Protein AF-A0A510VPL6-F1 (afdb_monomer)

pLDDT: mean 73.66, std 13.63, range [43.5, 92.19]

Mean predicted aligned error: 11.98 Å

Radius of gyration: 18.66 Å; Cα contacts (8 Å, |Δi|>4): 209; chains: 1; bounding box: 41×31×54 Å

Secondary structure (DSSP, 8-state):
--HHHHHHHHHHTT-EEEEETTEEEEE-SS-SS--SEEEESSSSS-EEE---S--TTHHHHHHHHHHHHHS-HHHHSPPEEEEEEEEEEEETTEEEE-EE-TTS-EE-----TT-TTTHHHHEEEHHHHHSS-TTS-GGGEEE--

Structure (mmCIF, N/CA/C/O backbone):
data_AF-A0A510VP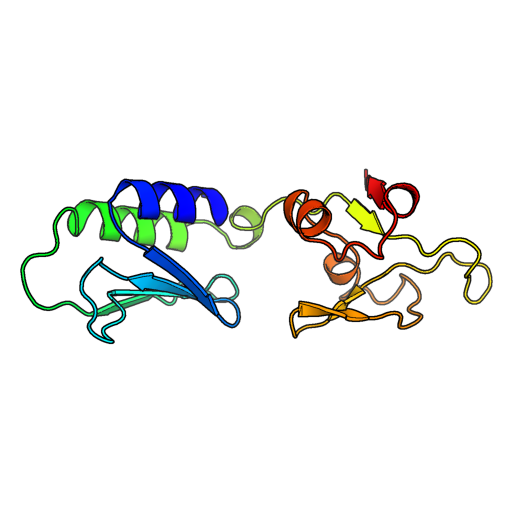L6-F1
#
_entry.id   AF-A0A510VPL6-F1
#
loop_
_atom_site.group_PDB
_atom_site.id
_atom_site.type_symbol
_atom_site.label_atom_id
_atom_site.label_alt_id
_atom_site.label_comp_id
_atom_site.label_asym_id
_atom_site.label_entity_id
_atom_site.label_seq_id
_atom_site.pdbx_PDB_ins_code
_atom_site.Cartn_x
_atom_site.Cartn_y
_atom_site.Cartn_z
_atom_site.occupancy
_atom_site.B_iso_or_equiv
_atom_site.auth_seq_id
_atom_site.auth_comp_id
_atom_site.auth_asym_id
_atom_site.auth_atom_id
_atom_site.pdbx_PDB_model_num
ATOM 1 N N . MET A 1 1 ? 5.007 9.195 8.889 1.00 88.06 1 MET A N 1
ATOM 2 C CA . MET A 1 1 ? 4.670 7.762 9.019 1.00 88.06 1 MET A CA 1
ATOM 3 C C . MET A 1 1 ? 4.464 7.123 7.655 1.00 88.06 1 MET A C 1
ATOM 5 O O . MET A 1 1 ? 3.727 7.664 6.837 1.00 88.06 1 MET A O 1
ATOM 9 N N . LYS A 1 2 ? 5.095 5.969 7.408 1.00 88.38 2 LYS A N 1
ATOM 10 C CA . LYS A 1 2 ? 4.882 5.202 6.166 1.00 88.38 2 LYS A CA 1
ATOM 11 C C . LYS A 1 2 ? 3.542 4.462 6.204 1.00 88.38 2 LYS A C 1
ATOM 13 O O . LYS A 1 2 ? 3.106 4.033 7.267 1.00 88.38 2 LYS A O 1
ATOM 18 N N . THR A 1 3 ? 2.924 4.236 5.046 1.00 84.56 3 THR A N 1
ATOM 19 C CA . THR A 1 3 ? 1.639 3.510 4.937 1.00 84.56 3 THR A CA 1
ATOM 20 C C . THR A 1 3 ? 1.681 2.133 5.609 1.00 84.56 3 THR A C 1
ATOM 22 O O . THR A 1 3 ? 0.781 1.776 6.361 1.00 84.56 3 THR A O 1
ATOM 25 N N . ARG A 1 4 ? 2.774 1.378 5.436 1.00 82.75 4 ARG A N 1
ATOM 26 C CA . ARG A 1 4 ? 2.936 0.069 6.093 1.00 82.75 4 ARG A CA 1
ATOM 27 C C . ARG A 1 4 ? 3.121 0.148 7.600 1.00 82.75 4 ARG A C 1
ATOM 29 O O . ARG A 1 4 ? 2.694 -0.749 8.321 1.00 82.75 4 ARG A O 1
ATOM 36 N N . GLU A 1 5 ? 3.779 1.202 8.069 1.00 88.00 5 GLU A N 1
ATOM 37 C CA . GLU A 1 5 ? 3.946 1.442 9.498 1.00 88.00 5 GLU A CA 1
ATOM 38 C C . GLU A 1 5 ? 2.580 1.688 10.149 1.00 88.00 5 GLU A C 1
ATOM 40 O O . GLU A 1 5 ? 2.282 1.087 11.182 1.00 88.00 5 GLU A O 1
ATOM 45 N N . LEU A 1 6 ? 1.720 2.478 9.491 1.00 89.19 6 LEU A N 1
ATOM 46 C CA . LEU A 1 6 ? 0.328 2.652 9.898 1.00 89.19 6 LEU A CA 1
ATOM 47 C C . LEU A 1 6 ? -0.400 1.301 9.951 1.00 89.19 6 LEU A C 1
ATOM 49 O O . LEU A 1 6 ? -0.955 0.955 10.988 1.00 89.19 6 LEU A O 1
ATOM 53 N N . GLU A 1 7 ? -0.372 0.512 8.872 1.00 87.19 7 GLU A N 1
ATOM 54 C CA . GLU A 1 7 ? -1.054 -0.790 8.817 1.00 87.19 7 GLU A CA 1
ATOM 55 C C . GLU A 1 7 ? -0.627 -1.740 9.943 1.00 87.19 7 GLU A C 1
ATOM 57 O O . GLU A 1 7 ? -1.466 -2.415 10.543 1.00 87.19 7 GLU A O 1
ATOM 62 N N . ALA A 1 8 ? 0.673 -1.796 10.242 1.00 88.56 8 ALA A N 1
ATOM 63 C CA . ALA A 1 8 ? 1.208 -2.621 11.318 1.00 88.56 8 ALA A CA 1
ATOM 64 C C . ALA A 1 8 ? 0.737 -2.131 12.696 1.00 88.56 8 ALA A C 1
ATOM 66 O O . ALA A 1 8 ? 0.295 -2.937 13.517 1.00 88.56 8 ALA A O 1
ATOM 67 N N . ARG A 1 9 ? 0.781 -0.814 12.943 1.00 92.19 9 ARG A N 1
ATOM 68 C CA . ARG A 1 9 ? 0.315 -0.214 14.203 1.00 92.19 9 ARG A CA 1
ATOM 69 C C . ARG A 1 9 ? -1.191 -0.417 14.397 1.00 92.19 9 ARG A C 1
ATOM 71 O O . ARG A 1 9 ? -1.595 -0.821 15.481 1.00 92.19 9 ARG A O 1
ATOM 78 N N . VAL A 1 10 ? -2.004 -0.253 13.351 1.00 89.06 10 VAL A N 1
ATOM 79 C CA . VAL A 1 10 ? -3.458 -0.504 13.388 1.00 89.06 10 VAL A CA 1
ATOM 80 C C . VAL A 1 10 ? -3.765 -1.973 13.712 1.00 89.06 10 VAL A C 1
ATOM 82 O O . VAL A 1 10 ? -4.606 -2.250 14.566 1.00 89.06 10 VAL A O 1
ATOM 85 N N . LYS A 1 11 ? -3.045 -2.925 13.102 1.00 87.31 11 LYS A N 1
ATOM 86 C CA . LYS A 1 11 ? -3.191 -4.362 13.406 1.00 87.31 11 LYS A CA 1
ATOM 87 C C . LYS A 1 11 ? -2.838 -4.696 14.854 1.00 87.31 11 LYS A C 1
ATOM 89 O O . LYS A 1 11 ? -3.557 -5.460 15.493 1.00 87.31 11 LYS A O 1
ATOM 94 N N . ASN A 1 12 ? -1.782 -4.088 15.393 1.00 89.94 12 ASN A N 1
ATOM 95 C CA . ASN A 1 12 ? -1.388 -4.272 16.794 1.00 89.94 12 ASN A CA 1
ATOM 96 C C . ASN A 1 12 ? -2.432 -3.738 17.786 1.00 89.94 12 ASN A C 1
ATOM 98 O O . ASN A 1 12 ? -2.525 -4.251 18.897 1.00 89.94 12 ASN A O 1
ATOM 102 N N . LEU A 1 13 ? -3.232 -2.746 17.385 1.00 88.06 13 LEU A N 1
ATOM 103 C CA . LEU A 1 13 ? -4.345 -2.227 18.182 1.00 88.06 13 LEU A CA 1
ATOM 104 C C . LEU A 1 13 ? -5.599 -3.126 18.138 1.00 88.06 13 LEU A C 1
ATOM 106 O O . LEU A 1 13 ? -6.568 -2.841 18.839 1.00 88.06 13 LEU A O 1
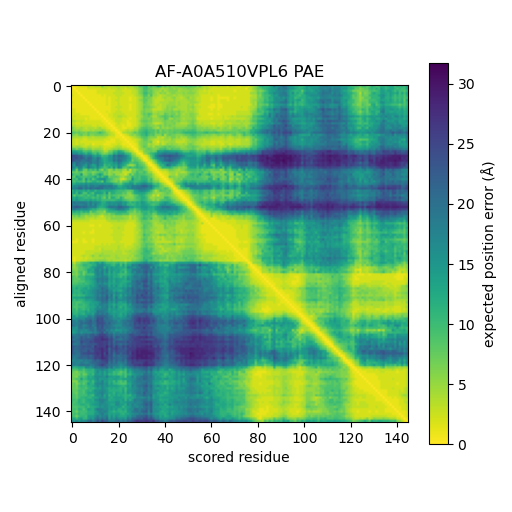ATOM 110 N N . GLY A 1 14 ? -5.576 -4.218 17.362 1.00 86.25 14 GLY A N 1
ATOM 111 C CA . GLY A 1 14 ? -6.679 -5.178 17.248 1.00 86.25 14 GLY A CA 1
ATOM 112 C C . GLY A 1 14 ? -7.661 -4.885 16.112 1.00 86.25 14 GLY A C 1
ATOM 113 O O . GLY A 1 14 ? -8.767 -5.421 16.121 1.00 86.25 14 GLY A O 1
ATOM 114 N N . PHE A 1 15 ? -7.271 -4.048 15.148 1.00 83.38 15 PHE A N 1
ATOM 115 C CA . PHE A 1 15 ? -8.089 -3.685 13.991 1.00 83.38 15 PHE A CA 1
ATOM 116 C C . PHE A 1 15 ? -7.580 -4.337 12.701 1.00 83.38 15 PHE A C 1
ATOM 118 O O . PHE A 1 15 ? -6.419 -4.728 12.573 1.00 83.38 15 PHE A O 1
ATOM 125 N N . TYR A 1 16 ? -8.438 -4.386 11.690 1.00 83.75 16 TYR A N 1
ATOM 126 C CA . TYR A 1 16 ? -8.086 -4.805 10.339 1.00 83.75 16 TYR A CA 1
ATOM 127 C C . TYR A 1 16 ? -7.96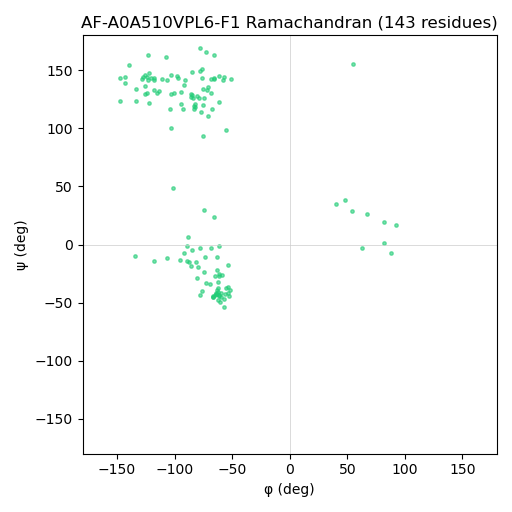0 -3.607 9.407 1.00 83.75 16 TYR A C 1
ATOM 129 O O . TYR A 1 16 ? -8.731 -2.654 9.499 1.00 83.75 16 TYR A O 1
ATOM 137 N N . VAL A 1 17 ? -7.033 -3.696 8.453 1.00 81.38 17 VAL A N 1
ATOM 138 C CA . VAL A 1 17 ? -6.892 -2.718 7.369 1.00 81.38 17 VAL A CA 1
ATOM 139 C C . VAL A 1 17 ? -7.187 -3.395 6.039 1.00 81.38 17 VAL A C 1
ATOM 141 O O . VAL A 1 17 ? -6.641 -4.461 5.750 1.00 81.38 17 VAL A O 1
ATOM 144 N N . LYS A 1 18 ? -8.045 -2.771 5.232 1.00 81.19 18 LYS A N 1
ATOM 145 C CA . LYS A 1 18 ? -8.250 -3.096 3.818 1.00 81.19 18 LYS A CA 1
ATOM 146 C C . LYS A 1 18 ? -7.869 -1.895 2.967 1.00 81.19 18 LYS A C 1
ATOM 148 O O . LYS A 1 18 ? -8.302 -0.787 3.253 1.00 81.19 18 LYS A O 1
ATOM 153 N N . ASN A 1 19 ? -7.092 -2.132 1.920 1.00 70.94 19 ASN A N 1
ATOM 154 C CA . ASN A 1 19 ? -6.771 -1.118 0.925 1.00 70.94 19 ASN A CA 1
ATOM 155 C C . ASN A 1 19 ? -7.758 -1.239 -0.244 1.00 70.94 19 ASN A C 1
ATOM 157 O O . ASN A 1 19 ? -8.005 -2.352 -0.717 1.00 70.94 19 ASN A O 1
ATOM 161 N N . HIS A 1 20 ? -8.350 -0.126 -0.669 1.00 65.19 20 HIS A N 1
ATOM 162 C CA . HIS A 1 20 ? -9.223 -0.074 -1.837 1.00 65.19 20 HIS A CA 1
ATOM 163 C C . HIS A 1 20 ? -9.088 1.293 -2.513 1.00 65.19 20 HIS A C 1
ATOM 165 O O . HIS A 1 20 ? -9.267 2.314 -1.858 1.00 65.19 20 HIS A O 1
ATOM 171 N N . ASP A 1 21 ? -8.729 1.297 -3.798 1.00 64.19 21 ASP A N 1
ATOM 172 C CA . ASP A 1 21 ? -8.633 2.478 -4.668 1.00 64.19 21 ASP A CA 1
ATOM 173 C C . ASP A 1 21 ? -7.874 3.686 -4.081 1.00 64.19 21 ASP A C 1
ATOM 175 O O . ASP A 1 21 ? -8.230 4.840 -4.303 1.00 64.19 21 ASP A O 1
ATOM 179 N N . GLY A 1 22 ? -6.781 3.434 -3.349 1.00 66.56 22 GLY A N 1
ATOM 180 C CA . GLY A 1 22 ? -5.981 4.508 -2.746 1.00 66.56 22 GLY A CA 1
ATOM 181 C C . GLY A 1 22 ? -6.544 5.042 -1.430 1.00 66.56 22 GLY A C 1
ATOM 182 O O . GLY A 1 22 ? -6.181 6.137 -0.999 1.00 66.56 22 GLY A O 1
ATOM 183 N N . ASP A 1 23 ? -7.411 4.270 -0.783 1.00 73.88 23 ASP A N 1
ATOM 184 C CA . ASP A 1 23 ? -7.904 4.524 0.560 1.00 73.88 23 ASP A CA 1
ATOM 185 C C . ASP A 1 23 ? -7.613 3.335 1.481 1.00 73.88 23 ASP A C 1
ATOM 187 O O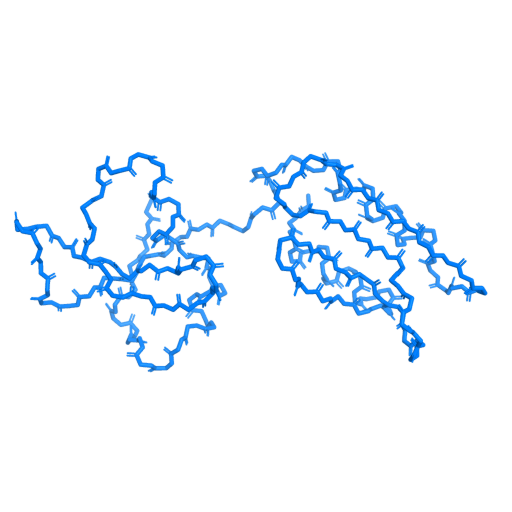 . ASP A 1 23 ? -7.745 2.161 1.114 1.00 73.88 23 ASP A O 1
ATOM 191 N N . LEU A 1 24 ? -7.252 3.650 2.724 1.00 77.88 24 LEU A N 1
ATOM 192 C CA . LEU A 1 24 ? -7.175 2.678 3.805 1.00 77.88 24 LEU A CA 1
ATOM 193 C C . LEU A 1 24 ? -8.488 2.682 4.567 1.00 77.88 24 LEU A C 1
ATOM 195 O O . LEU A 1 24 ? -8.890 3.691 5.148 1.00 77.88 24 LEU A O 1
ATOM 199 N N . PHE A 1 25 ? -9.115 1.518 4.601 1.00 79.94 25 PHE A N 1
ATOM 200 C CA . PHE A 1 25 ? -10.310 1.264 5.368 1.00 79.94 25 PHE A CA 1
ATOM 201 C C . PHE A 1 25 ? -9.978 0.452 6.613 1.00 79.94 25 PHE A C 1
ATOM 203 O O . PHE A 1 25 ? -9.554 -0.705 6.526 1.00 79.94 25 PHE A O 1
ATOM 210 N N . ILE A 1 26 ? -10.216 1.051 7.774 1.00 81.19 26 ILE A N 1
ATOM 211 C CA . ILE A 1 26 ? -9.937 0.453 9.075 1.00 81.19 26 ILE A CA 1
ATOM 212 C C . ILE A 1 26 ? -11.235 -0.104 9.663 1.00 81.19 26 ILE A C 1
ATOM 214 O O . ILE A 1 26 ? -12.272 0.568 9.673 1.00 81.19 26 ILE A O 1
ATOM 218 N N . ARG A 1 27 ? -11.183 -1.357 10.123 1.00 78.69 27 ARG A N 1
ATOM 219 C CA . ARG A 1 27 ? -12.327 -2.123 10.631 1.00 78.69 27 ARG A CA 1
ATOM 220 C C . ARG A 1 27 ? -12.033 -2.722 12.005 1.00 78.69 27 ARG A C 1
ATOM 222 O O . ARG A 1 27 ? -10.921 -3.192 12.227 1.00 78.69 27 ARG A O 1
ATOM 229 N N . SER A 1 28 ? -13.016 -2.752 12.901 1.00 73.44 28 SER A N 1
ATOM 230 C CA . SER A 1 28 ? -12.933 -3.570 14.117 1.00 73.44 28 SER A CA 1
ATOM 231 C C . SER A 1 28 ? -13.232 -5.042 13.796 1.00 73.44 28 SER A C 1
ATOM 233 O O . SER A 1 28 ? -13.682 -5.369 12.696 1.00 73.44 28 SER A O 1
ATOM 235 N N . ASN A 1 29 ? -12.985 -5.937 14.755 1.00 64.56 29 ASN A N 1
ATOM 236 C CA . ASN A 1 29 ? -13.272 -7.372 14.626 1.00 64.56 29 ASN A CA 1
ATOM 237 C C . ASN A 1 29 ? -14.774 -7.710 14.593 1.00 64.56 29 ASN A C 1
ATOM 239 O O . ASN A 1 29 ? -15.122 -8.882 14.460 1.00 64.56 29 ASN A O 1
ATOM 243 N N . PHE A 1 30 ? -15.665 -6.727 14.745 1.00 59.00 30 PHE A N 1
ATOM 244 C CA . PHE A 1 30 ? -17.099 -6.967 14.653 1.00 59.00 30 PHE A CA 1
ATOM 245 C C . PHE A 1 30 ? -17.535 -7.029 13.190 1.00 59.00 30 PHE A C 1
ATOM 247 O O . PHE A 1 30 ? -17.261 -6.137 12.393 1.00 59.00 30 PHE A O 1
ATOM 254 N N . ASP A 1 31 ? -18.240 -8.108 12.861 1.00 48.56 31 ASP A N 1
ATOM 255 C CA . ASP A 1 31 ? -18.647 -8.520 11.513 1.00 48.56 31 ASP A CA 1
ATOM 256 C C . ASP A 1 31 ? -19.797 -7.667 10.929 1.00 48.56 31 ASP A C 1
ATOM 258 O O . ASP A 1 31 ? -20.630 -8.138 10.155 1.00 48.56 31 ASP A O 1
ATOM 262 N N . CYS A 1 32 ? -19.890 -6.394 11.322 1.00 43.50 32 CYS A N 1
ATOM 263 C CA . CYS A 1 32 ? -20.856 -5.452 10.780 1.00 43.50 32 CYS A CA 1
ATOM 264 C C . CYS A 1 32 ? -20.160 -4.452 9.850 1.00 43.50 32 CYS A C 1
ATOM 266 O O . CYS A 1 32 ? -19.036 -4.012 10.069 1.00 43.50 32 CYS A O 1
ATOM 268 N N . PHE A 1 33 ? -20.848 -4.116 8.763 1.00 43.94 33 PHE A N 1
ATOM 269 C CA . PHE A 1 33 ? -20.395 -3.362 7.590 1.00 43.94 33 PHE A CA 1
ATOM 270 C C . PHE A 1 33 ? -20.024 -1.884 7.854 1.00 43.94 33 PHE A C 1
ATOM 272 O O . PHE A 1 33 ? -20.074 -1.059 6.943 1.00 43.94 33 PHE A O 1
ATOM 279 N N . VAL A 1 34 ? -19.668 -1.530 9.088 1.00 50.47 34 VAL A N 1
ATOM 280 C CA . VAL A 1 34 ? -19.372 -0.164 9.511 1.00 50.47 34 VAL A CA 1
ATOM 281 C C . VAL A 1 34 ? -17.874 0.083 9.370 1.00 50.47 34 VAL A C 1
ATOM 283 O O . VAL A 1 34 ? -17.039 -0.577 9.989 1.00 50.47 34 VAL A O 1
ATOM 286 N N . TRP A 1 35 ? -17.523 1.022 8.498 1.00 52.62 35 TRP A N 1
ATOM 287 C CA . TRP A 1 35 ? -16.154 1.494 8.361 1.00 52.62 35 TRP A CA 1
ATOM 288 C C . TRP A 1 35 ? -15.840 2.410 9.536 1.00 52.62 35 TRP A C 1
ATOM 290 O O . TRP A 1 35 ? -16.502 3.433 9.717 1.00 52.62 35 TRP A O 1
ATOM 300 N N . PHE A 1 36 ? -14.834 2.044 10.325 1.00 58.84 36 PHE A N 1
ATOM 301 C CA . PHE A 1 36 ? -14.473 2.846 11.486 1.00 58.84 36 PHE A CA 1
ATOM 302 C C . PHE A 1 36 ? -13.679 4.053 11.063 1.00 58.84 36 PHE A C 1
ATOM 304 O O . PHE A 1 36 ? -14.012 5.132 11.513 1.00 58.84 36 PHE A O 1
ATOM 311 N N . ALA A 1 37 ? -12.720 3.896 10.147 1.00 64.50 37 ALA A N 1
ATOM 312 C CA . ALA A 1 37 ? -12.047 5.027 9.535 1.00 64.50 37 ALA A CA 1
ATOM 313 C C . ALA A 1 37 ? -11.730 4.798 8.052 1.00 64.50 37 ALA A C 1
ATOM 315 O O . ALA A 1 37 ? -11.369 3.688 7.653 1.00 64.50 37 ALA A O 1
ATOM 316 N N . ARG A 1 38 ? -11.830 5.866 7.256 1.00 68.62 38 ARG A N 1
ATOM 317 C CA . ARG A 1 38 ? -11.283 5.972 5.895 1.00 68.62 38 ARG A CA 1
ATOM 318 C C . ARG A 1 38 ? -10.185 7.023 5.907 1.00 68.62 38 ARG A C 1
ATOM 320 O O . ARG A 1 38 ? -10.422 8.115 6.417 1.00 68.62 38 ARG A O 1
ATOM 327 N N . VAL A 1 39 ? -9.028 6.706 5.335 1.00 67.12 39 VAL A N 1
ATOM 328 C CA . VAL A 1 39 ? -7.934 7.666 5.148 1.00 67.12 39 VAL A CA 1
ATOM 329 C C . VAL A 1 39 ? -7.399 7.549 3.733 1.00 67.12 39 VAL A C 1
ATOM 331 O O . VAL A 1 39 ? -6.967 6.467 3.332 1.00 67.12 39 VAL A O 1
ATOM 334 N N . SER A 1 40 ? -7.395 8.658 2.996 1.00 65.94 40 SER A N 1
ATOM 335 C CA . SER A 1 40 ? -6.830 8.656 1.650 1.00 65.94 40 SER A CA 1
ATOM 336 C C . SER A 1 40 ? -5.305 8.566 1.677 1.00 65.94 40 SER A C 1
ATOM 338 O O . SER A 1 40 ? -4.623 9.295 2.408 1.00 65.94 40 SER A O 1
ATOM 340 N N . THR A 1 41 ? -4.753 7.671 0.860 1.00 63.19 41 THR A N 1
ATOM 341 C CA . THR A 1 41 ? -3.308 7.559 0.625 1.00 63.19 41 THR A CA 1
ATOM 342 C C . THR A 1 41 ? -2.832 8.501 -0.473 1.00 63.19 41 THR A C 1
ATOM 344 O O . THR A 1 41 ? -1.643 8.793 -0.521 1.00 63.19 41 THR A O 1
ATOM 347 N N . ASN A 1 42 ? -3.749 8.996 -1.311 1.00 60.59 42 ASN A N 1
ATOM 348 C CA . ASN A 1 42 ? -3.423 9.702 -2.554 1.00 60.59 42 ASN A CA 1
ATOM 349 C C . ASN A 1 42 ? -3.903 11.162 -2.573 1.00 60.59 42 ASN A C 1
ATOM 351 O O . ASN A 1 42 ? -3.480 11.934 -3.432 1.00 60.59 42 ASN A O 1
ATOM 355 N N . LEU A 1 43 ? -4.784 11.553 -1.647 1.00 55.22 43 LEU A N 1
ATOM 356 C CA . LEU A 1 43 ? -5.352 12.899 -1.564 1.00 55.22 43 LEU A CA 1
ATOM 357 C C . LEU A 1 43 ? -5.098 13.553 -0.201 1.00 55.22 43 LEU A C 1
ATOM 359 O O . LEU A 1 43 ? -4.731 12.915 0.790 1.00 55.22 43 LEU A O 1
ATOM 363 N N . LEU A 1 44 ? -5.272 14.875 -0.174 1.00 52.84 44 LEU A N 1
ATOM 364 C CA . LEU A 1 44 ? -5.026 15.718 0.990 1.00 52.84 44 LEU A CA 1
ATOM 365 C C . LEU A 1 44 ? -6.046 15.418 2.103 1.00 52.84 44 LEU A C 1
ATOM 367 O O . LEU A 1 44 ? -7.232 15.664 1.932 1.00 52.84 44 LEU A O 1
ATOM 371 N N . ASN A 1 45 ? -5.550 14.921 3.239 1.00 56.66 45 ASN A N 1
ATOM 372 C CA . ASN A 1 45 ? -6.143 14.926 4.588 1.00 56.66 45 ASN A CA 1
ATOM 373 C C . ASN A 1 45 ? -7.656 14.653 4.715 1.00 56.66 45 ASN A C 1
ATOM 375 O O . ASN A 1 45 ? -8.302 15.210 5.602 1.00 56.66 45 ASN A O 1
ATOM 379 N N . GLU A 1 46 ? -8.228 13.790 3.875 1.00 58.56 46 GLU A N 1
ATOM 380 C CA . GLU A 1 46 ? -9.602 13.326 4.058 1.00 58.56 46 GLU A CA 1
ATOM 381 C C . GLU A 1 46 ? -9.611 12.165 5.057 1.00 58.56 46 GLU A C 1
ATOM 383 O O . GLU A 1 46 ? -9.027 11.106 4.801 1.00 58.56 46 GLU A O 1
ATOM 388 N N . MET A 1 47 ? -10.269 12.380 6.201 1.00 67.38 47 MET A N 1
ATOM 389 C CA . MET A 1 47 ? -10.596 11.321 7.149 1.00 67.38 47 MET A CA 1
ATOM 390 C C . MET A 1 47 ? -12.093 11.314 7.440 1.00 67.38 47 MET A C 1
ATOM 392 O O . MET A 1 47 ? -12.701 12.359 7.668 1.00 67.38 47 MET A O 1
ATOM 396 N N . SER A 1 48 ? -12.684 10.126 7.466 1.00 66.00 48 SER A N 1
ATOM 397 C CA . SER A 1 48 ? -14.049 9.917 7.949 1.00 66.00 48 SER A CA 1
ATOM 398 C C . SER A 1 48 ? -14.005 8.851 9.023 1.00 66.00 48 SER A C 1
ATOM 400 O O . SER A 1 48 ? -13.396 7.812 8.782 1.00 66.00 48 SER A O 1
ATOM 402 N N . MET A 1 49 ? -14.611 9.117 10.183 1.00 67.62 49 MET A N 1
ATOM 403 C CA . MET A 1 49 ? -14.711 8.159 11.280 1.00 67.62 49 MET A CA 1
ATOM 404 C C . MET A 1 49 ? -16.179 7.963 11.662 1.00 67.62 49 MET A C 1
ATOM 406 O O . MET A 1 49 ? -16.901 8.943 11.844 1.00 67.62 49 MET A O 1
ATOM 410 N N . SER A 1 50 ? -16.632 6.714 11.763 1.00 63.12 50 SER A N 1
ATOM 411 C CA . SER A 1 50 ? -17.986 6.386 12.225 1.00 63.12 50 SER A CA 1
ATOM 412 C C . SER A 1 50 ? -17.924 5.265 13.258 1.00 63.12 50 SER A C 1
ATOM 414 O O . SER A 1 50 ? -17.196 4.294 13.067 1.00 63.12 50 SER A O 1
ATOM 416 N N . GLY A 1 51 ? -18.642 5.410 14.374 1.00 59.19 51 GLY A N 1
ATOM 417 C CA . GLY A 1 51 ? -18.558 4.473 15.494 1.00 59.19 51 GLY A CA 1
ATOM 418 C C . GLY A 1 51 ? -19.880 4.313 16.239 1.00 59.19 51 GLY A C 1
ATOM 419 O O . GLY A 1 51 ? -20.634 5.272 16.406 1.00 59.19 51 GLY A O 1
ATOM 420 N N . GLY A 1 52 ? -20.145 3.082 16.678 1.00 59.03 52 GLY A N 1
ATOM 421 C CA . GLY A 1 52 ? -21.202 2.698 17.610 1.00 59.03 52 GLY A CA 1
ATOM 422 C C . GLY A 1 52 ? -20.697 1.572 18.523 1.00 59.03 52 GLY A C 1
ATOM 423 O O . GLY A 1 52 ? -20.008 0.677 18.041 1.00 59.03 52 GLY A O 1
ATOM 424 N N . GLU A 1 53 ? -21.049 1.665 19.814 1.00 55.16 53 GLU A N 1
ATOM 425 C CA . GLU A 1 53 ? -20.558 0.891 20.979 1.00 55.16 53 GLU A CA 1
ATOM 426 C C . GLU A 1 53 ? -19.034 0.869 21.221 1.00 55.16 53 GLU A C 1
ATOM 428 O O . GLU A 1 53 ? -18.232 1.123 20.334 1.00 55.16 53 GLU A O 1
ATOM 433 N N . GLN A 1 54 ? -18.651 0.640 22.487 1.00 58.03 54 GLN A N 1
ATOM 434 C CA . GLN A 1 54 ? -17.302 0.814 23.049 1.00 58.03 54 GLN A CA 1
ATOM 435 C C . GLN A 1 54 ? -16.223 0.029 22.287 1.00 58.03 54 GLN A C 1
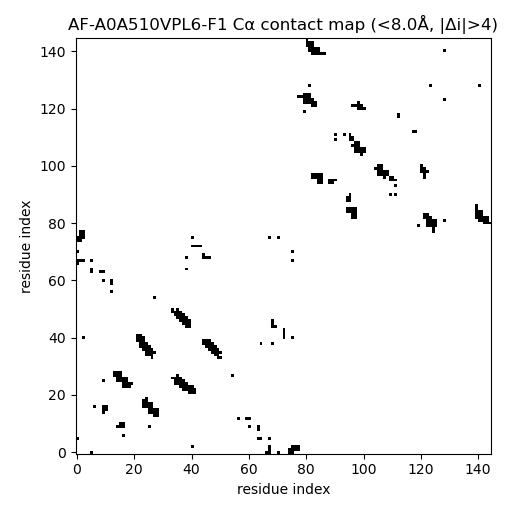ATOM 437 O O . GLN A 1 54 ? -15.994 -1.158 22.531 1.00 58.03 54 GLN A O 1
ATOM 442 N N . ILE A 1 55 ? -15.509 0.718 21.403 1.00 65.69 55 ILE A N 1
ATOM 443 C CA . ILE A 1 55 ? -14.330 0.186 20.728 1.00 65.69 55 ILE A CA 1
ATOM 444 C C . ILE A 1 55 ? -13.152 0.272 21.702 1.00 65.69 55 ILE A C 1
ATOM 446 O O . ILE A 1 55 ? -12.830 1.332 22.235 1.00 65.69 55 ILE A O 1
ATOM 450 N N . THR A 1 56 ? -12.478 -0.849 21.937 1.00 71.62 56 THR A N 1
ATOM 451 C CA . THR A 1 56 ? -11.227 -0.844 22.708 1.00 71.62 56 THR A CA 1
ATOM 452 C C . THR A 1 56 ? -10.117 -0.198 21.870 1.00 71.62 56 THR A C 1
ATOM 454 O O . THR A 1 56 ? -9.990 -0.515 20.690 1.00 71.62 56 THR A O 1
ATOM 457 N N . ASN A 1 57 ? -9.307 0.679 22.473 1.00 77.81 57 ASN A N 1
ATOM 458 C CA . ASN A 1 57 ? -8.218 1.433 21.825 1.00 77.81 57 ASN A CA 1
ATOM 459 C C . ASN A 1 57 ? -8.661 2.490 20.785 1.00 77.81 57 ASN A C 1
ATOM 461 O O . ASN A 1 57 ? -7.913 2.795 19.854 1.00 77.81 57 ASN A O 1
ATOM 465 N N . GLU A 1 58 ? -9.879 3.036 20.902 1.00 76.69 58 GLU A N 1
ATOM 466 C CA . GLU A 1 58 ? -10.399 4.059 19.976 1.00 76.69 58 GLU A CA 1
ATOM 467 C C . GLU A 1 58 ? -9.538 5.331 19.951 1.00 76.69 58 GLU A C 1
ATOM 469 O O . GLU A 1 58 ? -9.211 5.830 18.875 1.00 76.69 58 GLU A O 1
ATOM 474 N N . THR A 1 59 ? -9.129 5.830 21.121 1.00 82.88 59 THR A N 1
ATOM 475 C CA . THR A 1 59 ? -8.298 7.037 2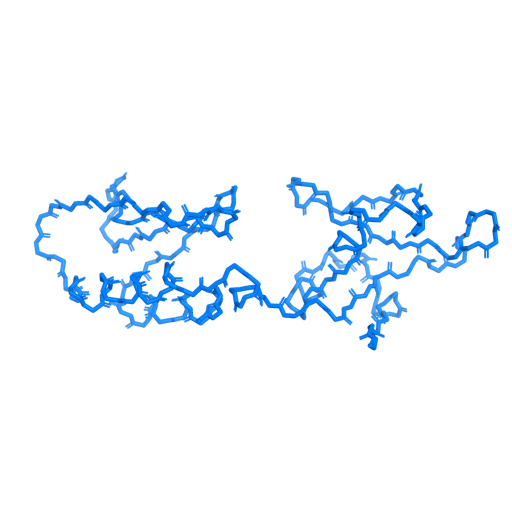1.239 1.00 82.88 59 THR A CA 1
ATOM 476 C C . THR A 1 59 ? -6.940 6.837 20.573 1.00 82.88 59 THR A C 1
ATOM 478 O O . THR A 1 59 ? -6.521 7.658 19.760 1.00 82.88 59 THR A O 1
ATOM 481 N N . GLU A 1 60 ? -6.272 5.716 20.851 1.00 88.12 60 GLU A N 1
ATOM 482 C CA . GLU A 1 60 ? -4.981 5.378 20.252 1.00 88.12 60 GLU A CA 1
ATOM 483 C C . GLU A 1 60 ? -5.084 5.214 18.734 1.00 88.12 60 GLU A C 1
ATOM 485 O O . GLU A 1 60 ? -4.174 5.617 18.006 1.00 88.12 60 GLU A O 1
ATOM 490 N N . LEU A 1 61 ? -6.188 4.644 18.241 1.00 84.94 61 LEU A N 1
ATOM 491 C CA . LEU A 1 61 ? -6.443 4.539 16.809 1.00 84.94 61 LEU A CA 1
ATOM 492 C C . LEU A 1 61 ? -6.659 5.920 16.177 1.00 84.94 61 LEU A C 1
ATOM 494 O O . LEU A 1 61 ? -6.109 6.193 15.108 1.00 84.94 61 LEU A O 1
ATOM 498 N N . PHE A 1 62 ? -7.439 6.787 16.820 1.00 82.94 62 PHE A N 1
ATOM 499 C CA . PHE A 1 62 ? -7.688 8.141 16.337 1.00 82.94 62 PHE A CA 1
ATOM 500 C C . PHE A 1 62 ? -6.389 8.948 16.246 1.00 82.94 62 PHE A C 1
ATOM 502 O O . PHE A 1 62 ? -6.086 9.502 15.186 1.00 82.94 62 PHE A O 1
ATOM 509 N N . ASP A 1 63 ? -5.581 8.947 17.307 1.00 88.75 63 ASP A N 1
ATOM 510 C CA . ASP A 1 63 ? -4.289 9.638 17.336 1.00 88.75 63 ASP A CA 1
ATOM 511 C C . ASP A 1 63 ? -3.348 9.114 16.245 1.00 88.75 63 ASP A C 1
ATOM 513 O O . ASP A 1 63 ? -2.704 9.896 15.541 1.00 88.75 63 ASP A O 1
ATOM 517 N N . LEU A 1 64 ? -3.322 7.793 16.046 1.00 89.19 64 LEU A N 1
ATOM 518 C CA . LEU A 1 64 ? -2.538 7.139 15.003 1.00 89.19 64 LEU A CA 1
ATOM 519 C C . LEU A 1 64 ? -2.957 7.585 13.592 1.00 89.19 64 LEU A C 1
ATOM 521 O O . LEU A 1 64 ? -2.107 7.871 12.742 1.00 89.19 64 LEU A O 1
ATOM 525 N N . ILE A 1 65 ? -4.263 7.664 13.337 1.00 85.81 65 ILE A N 1
ATOM 526 C CA . ILE A 1 65 ? -4.805 8.134 12.059 1.00 85.81 65 ILE A CA 1
ATOM 527 C C . ILE A 1 65 ? -4.456 9.607 11.835 1.00 85.81 65 ILE A C 1
ATOM 529 O O . ILE A 1 65 ? -4.036 9.967 10.735 1.00 85.81 65 ILE A O 1
ATOM 533 N N . VAL A 1 66 ? -4.587 10.455 12.858 1.00 85.62 66 VAL A N 1
ATOM 534 C CA . VAL A 1 66 ? -4.228 11.878 12.776 1.00 85.62 66 VAL A CA 1
ATOM 535 C C . VAL A 1 66 ? -2.731 12.050 12.508 1.00 85.62 66 VAL A C 1
ATOM 537 O O . VAL A 1 66 ? -2.350 12.865 11.668 1.00 85.62 66 VAL A O 1
ATOM 540 N N . GLU A 1 67 ? -1.870 11.272 13.166 1.00 89.31 67 GLU A N 1
ATOM 541 C CA . GLU A 1 67 ? -0.421 11.268 12.930 1.00 89.31 67 GLU A CA 1
ATOM 542 C C . GLU A 1 67 ? -0.095 10.948 11.459 1.00 89.31 67 GLU A C 1
ATOM 544 O O . GLU A 1 67 ? 0.674 11.660 10.800 1.00 89.31 67 GLU A O 1
ATOM 549 N N . TYR A 1 68 ? -0.732 9.915 10.903 1.00 87.12 68 TYR A N 1
ATOM 550 C CA . TYR A 1 68 ? -0.570 9.551 9.498 1.00 87.12 68 TYR A CA 1
ATOM 551 C C . TYR A 1 68 ? -1.138 10.612 8.545 1.00 87.12 68 TYR A C 1
ATOM 553 O O . TYR A 1 68 ? -0.456 11.019 7.602 1.00 87.12 68 TYR A O 1
ATOM 561 N N . ALA A 1 69 ? -2.335 11.135 8.817 1.00 81.94 69 ALA A N 1
ATOM 562 C CA . ALA A 1 69 ? -2.949 12.200 8.028 1.00 81.94 69 ALA A CA 1
ATOM 563 C C . ALA A 1 69 ? -2.114 13.492 8.044 1.00 81.94 69 ALA A C 1
ATOM 565 O O . ALA A 1 69 ? -2.124 14.247 7.081 1.00 81.94 69 ALA A O 1
ATOM 566 N N . ARG A 1 70 ? -1.328 13.749 9.093 1.00 84.44 70 ARG A N 1
ATOM 567 C CA . ARG A 1 70 ? -0.392 14.884 9.135 1.00 84.44 70 ARG A CA 1
ATOM 568 C C . ARG A 1 70 ? 0.928 14.625 8.413 1.00 84.44 70 ARG A C 1
ATOM 570 O O . ARG A 1 70 ? 1.651 15.579 8.137 1.00 84.44 70 ARG A O 1
ATOM 577 N N . THR A 1 71 ? 1.252 13.372 8.101 1.00 84.75 71 THR A N 1
ATOM 578 C CA . THR A 1 71 ? 2.465 13.029 7.347 1.00 84.75 71 THR A CA 1
ATOM 579 C C . THR A 1 71 ? 2.328 13.540 5.903 1.00 84.75 71 THR A C 1
ATOM 581 O O . THR A 1 71 ? 1.308 13.249 5.281 1.00 84.75 71 THR A O 1
ATOM 584 N N . PRO A 1 72 ? 3.304 14.263 5.326 1.00 83.88 72 PRO A N 1
ATOM 585 C CA . PRO A 1 72 ? 3.283 14.647 3.911 1.00 83.88 72 PRO A CA 1
ATOM 586 C C . PRO A 1 72 ? 3.173 13.436 2.973 1.00 83.88 72 PRO A C 1
ATOM 588 O O . PRO A 1 72 ? 3.782 12.406 3.239 1.00 83.88 72 PRO A O 1
ATOM 591 N N . LEU A 1 73 ? 2.448 13.549 1.851 1.00 73.50 73 LEU A N 1
ATOM 592 C CA . LEU A 1 73 ? 2.234 12.428 0.912 1.00 73.50 73 LEU A CA 1
ATOM 593 C C . LEU A 1 73 ? 3.550 11.765 0.463 1.00 73.50 73 LEU A C 1
ATOM 595 O O . LEU A 1 73 ? 3.680 10.547 0.542 1.00 73.50 73 LEU A O 1
ATOM 599 N N . ALA A 1 74 ? 4.564 12.566 0.119 1.00 73.06 74 ALA A N 1
ATOM 600 C CA . ALA A 1 74 ? 5.895 12.076 -0.260 1.00 73.06 74 ALA A CA 1
ATOM 601 C C . ALA A 1 74 ? 6.582 11.243 0.843 1.00 73.06 74 ALA A C 1
ATOM 603 O O . ALA A 1 74 ? 7.413 10.378 0.574 1.00 73.06 74 ALA A O 1
ATOM 604 N N . GLU A 1 75 ? 6.226 11.474 2.107 1.00 79.62 75 GLU A N 1
ATOM 605 C CA . GLU A 1 75 ? 6.741 10.719 3.243 1.00 79.62 75 GLU A CA 1
ATOM 606 C C . GLU A 1 75 ? 5.903 9.471 3.562 1.00 79.62 75 GLU A C 1
ATOM 608 O O . GLU A 1 75 ? 6.407 8.602 4.275 1.00 79.62 75 GLU A O 1
ATOM 613 N N . ARG A 1 76 ? 4.679 9.333 3.028 1.00 78.00 76 ARG A N 1
ATOM 614 C CA . ARG A 1 76 ? 3.790 8.170 3.248 1.00 78.00 76 ARG A CA 1
ATOM 615 C C . ARG A 1 76 ? 4.135 6.973 2.365 1.00 78.00 76 ARG A C 1
ATOM 617 O O . ARG A 1 76 ? 3.895 5.831 2.775 1.00 78.00 76 ARG A O 1
ATOM 624 N N . GLU A 1 77 ? 4.699 7.221 1.184 1.00 73.19 77 GLU A N 1
ATOM 625 C CA . GLU A 1 77 ? 5.054 6.177 0.221 1.00 73.19 77 GLU A CA 1
ATOM 626 C C . GLU A 1 77 ? 6.327 5.426 0.615 1.00 73.19 77 GLU A C 1
ATOM 628 O O . GLU A 1 77 ? 7.290 5.985 1.149 1.00 73.19 77 GLU A O 1
ATOM 633 N N . GLU A 1 78 ? 6.341 4.125 0.344 1.00 68.69 78 GLU A N 1
ATOM 634 C CA . GLU A 1 78 ? 7.567 3.336 0.387 1.00 68.69 78 GLU A CA 1
ATOM 635 C C . GLU A 1 78 ? 8.492 3.779 -0.756 1.00 68.69 78 GLU A C 1
ATOM 637 O O . GLU A 1 78 ? 8.010 4.050 -1.855 1.00 68.69 78 GLU A O 1
ATOM 642 N N . PRO A 1 79 ? 9.815 3.833 -0.537 1.00 68.50 79 PRO A N 1
ATOM 643 C CA . PRO A 1 79 ? 10.739 4.174 -1.607 1.00 68.50 79 PRO A CA 1
ATOM 644 C C . PRO A 1 79 ? 10.628 3.135 -2.728 1.00 68.50 79 PRO A C 1
ATOM 646 O O . PRO A 1 79 ? 10.818 1.932 -2.502 1.00 68.50 79 PRO A O 1
ATOM 649 N N . LYS A 1 80 ? 10.324 3.607 -3.936 1.00 75.50 80 LYS A N 1
ATOM 650 C CA . LYS A 1 80 ? 10.416 2.810 -5.155 1.00 75.50 80 LYS A CA 1
ATOM 651 C C . LYS A 1 80 ? 11.892 2.682 -5.503 1.00 75.50 80 LYS A C 1
ATOM 653 O O . LYS A 1 80 ? 12.630 3.659 -5.474 1.00 75.50 80 LYS A O 1
ATOM 658 N N . LYS A 1 81 ? 12.346 1.444 -5.664 1.00 82.12 81 LYS A N 1
ATOM 659 C CA . LYS A 1 81 ? 13.774 1.119 -5.798 1.00 82.12 81 LYS A CA 1
ATOM 660 C C . LYS A 1 81 ? 14.054 0.153 -6.926 1.00 82.12 81 LYS A C 1
ATOM 662 O O . LYS A 1 81 ? 15.213 -0.114 -7.204 1.00 82.12 81 LYS A O 1
ATOM 667 N N . TYR A 1 82 ? 13.024 -0.430 -7.522 1.00 86.81 82 TYR A N 1
ATOM 668 C CA . TYR A 1 82 ? 13.192 -1.507 -8.479 1.00 86.81 82 TYR A CA 1
ATOM 669 C C . TYR A 1 82 ? 12.462 -1.188 -9.765 1.00 86.81 82 TYR A C 1
ATOM 671 O O . TYR A 1 82 ? 11.362 -0.667 -9.711 1.00 86.81 82 TYR A O 1
ATOM 679 N N . ARG A 1 83 ? 13.018 -1.571 -10.904 1.00 89.31 83 ARG A N 1
ATOM 680 C CA . ARG A 1 83 ? 12.315 -1.606 -12.193 1.00 89.31 83 ARG A CA 1
ATOM 681 C C . ARG A 1 83 ? 12.457 -3.000 -12.786 1.00 89.31 83 ARG A C 1
ATOM 683 O O . ARG A 1 83 ? 13.481 -3.644 -12.568 1.00 89.31 83 ARG A O 1
ATOM 690 N N . ALA A 1 84 ? 11.441 -3.486 -13.489 1.00 88.94 84 ALA A N 1
ATOM 691 C CA . ALA A 1 84 ? 11.484 -4.804 -14.120 1.00 88.94 84 ALA A CA 1
ATOM 692 C C . ALA A 1 84 ? 11.717 -4.658 -15.625 1.00 88.94 84 ALA A C 1
ATOM 694 O O . ALA A 1 84 ? 10.792 -4.346 -16.366 1.00 88.94 84 ALA A O 1
ATOM 695 N N . ARG A 1 85 ? 12.953 -4.859 -16.078 1.00 88.56 85 ARG A N 1
ATOM 696 C CA . ARG A 1 85 ? 13.340 -4.845 -17.488 1.00 88.56 85 ARG A CA 1
ATOM 697 C C . ARG A 1 85 ? 12.894 -6.128 -18.176 1.00 88.56 85 ARG A C 1
ATOM 699 O O . ARG A 1 85 ? 13.158 -7.218 -17.680 1.00 88.56 85 ARG A O 1
ATOM 706 N N . ILE A 1 86 ? 12.294 -5.999 -19.352 1.00 85.50 86 ILE A N 1
ATOM 707 C CA . ILE A 1 86 ? 11.951 -7.147 -20.191 1.00 85.50 86 ILE A CA 1
ATOM 708 C C . ILE A 1 86 ? 13.207 -7.549 -20.987 1.00 85.50 86 ILE A C 1
ATOM 710 O O . ILE A 1 86 ? 13.720 -6.727 -21.754 1.00 85.50 86 ILE A O 1
ATOM 714 N N . PRO A 1 87 ? 13.750 -8.770 -20.815 1.00 84.38 87 PRO A N 1
ATOM 715 C CA . PRO A 1 87 ? 14.939 -9.201 -21.539 1.00 84.38 87 PRO A CA 1
ATOM 716 C C . PRO A 1 87 ? 14.704 -9.221 -23.044 1.00 84.38 87 PRO A C 1
ATOM 718 O O . PRO A 1 87 ? 13.619 -9.567 -23.498 1.00 84.38 87 PRO A O 1
ATOM 721 N N . GLU A 1 88 ? 15.744 -8.885 -23.807 1.00 84.12 88 GLU A N 1
ATOM 722 C CA . GLU A 1 88 ? 15.799 -9.033 -25.273 1.00 84.12 88 GLU A CA 1
ATOM 723 C C . GLU A 1 88 ? 14.779 -8.204 -26.076 1.00 84.12 88 GLU A C 1
ATOM 725 O O . GLU A 1 88 ? 14.853 -8.172 -27.304 1.00 84.12 88 GLU A O 1
ATOM 730 N N . ILE A 1 89 ? 13.887 -7.463 -25.414 1.00 82.38 89 ILE A N 1
ATOM 731 C CA . ILE A 1 89 ? 12.945 -6.551 -26.060 1.00 82.38 89 ILE A CA 1
ATOM 732 C C . ILE A 1 89 ? 13.428 -5.109 -25.883 1.00 82.38 89 ILE A C 1
ATOM 734 O O . ILE A 1 89 ? 13.743 -4.655 -24.783 1.00 82.38 89 ILE A O 1
ATOM 738 N N . SER A 1 90 ? 13.479 -4.383 -26.997 1.00 80.38 90 SER A N 1
ATOM 739 C CA . SER A 1 90 ? 13.793 -2.956 -27.040 1.00 80.38 90 SER A CA 1
ATOM 740 C C . SER A 1 90 ? 12.894 -2.246 -28.047 1.00 80.38 90 SER A C 1
ATOM 742 O O . SER A 1 90 ? 12.414 -2.859 -29.004 1.00 80.38 90 SER A O 1
ATOM 744 N N . TYR A 1 91 ? 12.673 -0.951 -27.841 1.00 72.69 91 TYR A N 1
ATOM 745 C CA . TYR A 1 91 ? 11.975 -0.086 -28.786 1.00 72.69 91 TYR A CA 1
ATOM 746 C C . TYR A 1 91 ? 12.897 1.070 -29.161 1.00 72.69 91 TYR A C 1
ATOM 748 O O . TYR A 1 91 ? 13.382 1.784 -28.292 1.00 72.69 91 TYR A O 1
ATOM 756 N N . LEU A 1 92 ? 13.188 1.222 -30.457 1.00 79.94 92 LEU A N 1
ATOM 757 C CA . LEU A 1 92 ? 14.148 2.213 -30.971 1.00 79.94 92 LEU A CA 1
ATOM 758 C C . LEU A 1 92 ? 15.550 2.134 -30.326 1.00 79.94 92 LEU A C 1
ATOM 760 O O . LEU A 1 92 ? 16.265 3.127 -30.271 1.00 79.94 92 LEU A O 1
ATOM 764 N N . GLY A 1 93 ? 15.959 0.941 -29.881 1.00 79.69 93 GLY A N 1
ATOM 765 C CA . GLY A 1 93 ? 17.245 0.714 -29.213 1.00 79.69 93 GLY A CA 1
ATOM 766 C C . GLY A 1 93 ? 17.216 0.910 -27.695 1.00 79.69 93 GLY A C 1
ATOM 767 O O . GLY A 1 93 ? 18.179 0.531 -27.032 1.00 79.69 93 GLY A O 1
ATOM 768 N N . GLU A 1 94 ? 16.109 1.405 -27.140 1.00 78.94 94 GLU A N 1
ATOM 769 C CA . GLU A 1 94 ? 15.942 1.611 -25.701 1.00 78.94 94 GLU A CA 1
ATOM 770 C C . GLU A 1 94 ? 15.331 0.377 -25.016 1.00 78.94 94 GLU A C 1
ATOM 772 O O . GLU A 1 94 ? 14.453 -0.283 -25.590 1.00 78.94 94 GLU A O 1
ATOM 777 N N . PRO A 1 95 ? 15.779 0.027 -23.795 1.00 80.50 95 PRO A N 1
ATOM 778 C CA . PRO A 1 95 ? 15.223 -1.089 -23.039 1.00 80.50 95 PRO A CA 1
ATOM 779 C C . PRO A 1 95 ? 13.769 -0.819 -22.634 1.00 80.50 95 PRO A C 1
ATOM 781 O O . PRO A 1 95 ? 13.415 0.294 -22.257 1.00 80.50 95 PRO A O 1
ATOM 784 N N . LEU A 1 96 ? 12.935 -1.862 -22.659 1.00 79.81 96 LEU A N 1
ATOM 785 C CA . LEU A 1 96 ? 11.556 -1.787 -22.175 1.00 79.81 96 LEU A CA 1
ATOM 786 C C . LEU A 1 96 ? 11.425 -2.318 -20.746 1.00 79.81 96 LEU A C 1
ATOM 788 O O . LEU A 1 96 ? 12.074 -3.297 -20.365 1.00 79.81 96 LEU A O 1
ATOM 792 N N . PHE A 1 97 ? 10.532 -1.697 -19.977 1.00 83.50 97 PHE A N 1
ATOM 793 C CA . PHE A 1 97 ? 10.242 -2.052 -18.590 1.00 83.50 97 PHE A CA 1
ATOM 794 C C . PHE A 1 97 ? 8.763 -2.396 -18.407 1.00 83.50 97 PHE A C 1
ATOM 796 O O . PHE A 1 97 ? 7.893 -1.822 -19.060 1.00 83.50 97 PHE A O 1
ATOM 803 N N . LEU A 1 98 ? 8.477 -3.323 -17.493 1.00 81.88 98 LEU A N 1
ATOM 804 C CA . LEU A 1 98 ? 7.120 -3.611 -17.050 1.00 81.88 98 LEU A CA 1
ATOM 805 C C . LEU A 1 98 ? 6.543 -2.415 -16.303 1.00 81.88 98 LEU A C 1
ATOM 807 O O . LEU A 1 98 ? 7.218 -1.764 -15.503 1.00 81.88 98 LEU A O 1
ATOM 811 N N . ARG A 1 99 ? 5.247 -2.207 -16.509 1.00 75.19 99 ARG A N 1
ATOM 812 C CA . ARG A 1 99 ? 4.457 -1.197 -15.816 1.00 75.19 99 ARG A CA 1
ATOM 813 C C . ARG A 1 99 ? 3.361 -1.871 -15.007 1.00 75.19 99 ARG A C 1
ATOM 815 O O . ARG A 1 99 ? 2.709 -2.805 -15.475 1.00 75.19 99 ARG A O 1
ATOM 822 N N . LYS A 1 100 ? 3.098 -1.339 -13.814 1.00 66.88 100 LYS A N 1
ATOM 823 C CA . LYS A 1 100 ? 1.856 -1.633 -13.094 1.00 66.88 100 LYS A CA 1
ATOM 824 C C . LYS A 1 100 ? 0.756 -0.713 -13.619 1.00 66.88 100 LYS A C 1
ATOM 826 O O . LYS A 1 100 ? 0.879 0.514 -13.584 1.00 66.88 100 LYS A O 1
ATOM 831 N N . SER A 1 101 ? -0.300 -1.298 -14.165 1.00 60.69 101 SER A N 1
ATOM 832 C CA . SER A 1 101 ? -1.496 -0.562 -14.566 1.00 60.69 101 SER A CA 1
ATOM 833 C C . SER A 1 101 ? -2.204 0.034 -13.340 1.00 60.69 101 SER A C 1
ATOM 835 O O . SER A 1 101 ? -1.977 -0.375 -12.199 1.00 60.69 101 SER A O 1
ATOM 837 N N . ILE A 1 102 ? -3.096 1.002 -13.576 1.00 49.75 102 ILE A N 1
ATOM 838 C CA . ILE A 1 102 ? -3.883 1.668 -12.519 1.00 49.75 102 ILE A CA 1
ATOM 839 C C . ILE A 1 102 ? -4.784 0.659 -11.777 1.00 49.75 102 ILE A C 1
ATOM 841 O O . ILE A 1 102 ? -5.083 0.855 -10.605 1.00 49.75 102 ILE A O 1
ATOM 845 N N . ILE A 1 103 ? -5.152 -0.448 -12.430 1.00 48.47 103 ILE A N 1
ATOM 846 C CA . ILE A 1 103 ? -5.981 -1.526 -11.868 1.00 48.47 103 ILE A CA 1
ATOM 847 C C . ILE A 1 103 ? -5.166 -2.606 -11.135 1.00 48.47 103 ILE A C 1
ATOM 849 O O . ILE A 1 103 ? -5.714 -3.624 -10.726 1.00 48.47 103 ILE A O 1
ATOM 853 N N . GLY A 1 104 ? -3.855 -2.410 -10.960 1.00 54.75 104 GLY A N 1
ATOM 854 C CA . GLY A 1 104 ? -2.993 -3.344 -10.230 1.00 54.75 104 GLY A CA 1
ATOM 855 C C . GLY A 1 104 ? -2.517 -4.555 -11.036 1.00 54.75 104 GLY A C 1
ATOM 856 O O . GLY A 1 104 ? -1.762 -5.365 -10.500 1.00 54.75 104 GLY A O 1
ATOM 857 N N . GLU A 1 105 ? -2.886 -4.660 -12.312 1.00 58.22 105 GLU A N 1
ATOM 858 C CA . GLU A 1 105 ? -2.374 -5.678 -13.233 1.00 58.22 105 GLU A CA 1
ATOM 859 C C . GLU A 1 105 ? -1.048 -5.235 -13.865 1.00 58.22 105 GLU A C 1
ATOM 861 O O . GLU A 1 105 ? -0.821 -4.042 -14.082 1.00 58.22 105 GLU A O 1
ATOM 866 N N . PHE A 1 106 ? -0.169 -6.189 -14.166 1.00 60.84 106 PHE A N 1
ATOM 867 C CA . PHE A 1 106 ? 1.077 -5.927 -14.886 1.00 60.84 106 PHE A CA 1
ATOM 868 C C . PHE A 1 106 ? 0.795 -5.928 -16.384 1.00 60.84 106 PHE A C 1
ATOM 870 O O . PHE A 1 106 ? 0.254 -6.904 -16.898 1.00 60.84 106 PHE A O 1
ATOM 877 N N . ASP A 1 107 ? 1.183 -4.853 -17.065 1.00 58.25 107 ASP A N 1
ATOM 878 C CA . ASP A 1 107 ? 1.000 -4.711 -18.507 1.00 58.25 107 ASP A CA 1
ATOM 879 C C . ASP A 1 107 ? 2.359 -4.596 -19.213 1.00 58.25 107 ASP A C 1
ATOM 881 O O . ASP A 1 107 ? 3.312 -3.998 -18.696 1.00 58.25 107 ASP A O 1
ATOM 885 N N . THR A 1 108 ? 2.444 -5.189 -20.400 1.00 53.34 108 THR A N 1
ATOM 886 C CA . THR A 1 108 ? 3.625 -5.219 -21.269 1.00 53.34 108 THR A CA 1
ATOM 887 C C . THR A 1 108 ? 3.473 -4.201 -22.396 1.00 53.34 108 THR A C 1
ATOM 889 O O . THR A 1 108 ? 3.634 -4.537 -23.570 1.00 53.34 108 THR A O 1
ATOM 892 N N . TYR A 1 109 ? 3.105 -2.962 -22.071 1.00 55.03 109 TYR A N 1
ATOM 893 C CA . TYR A 1 109 ? 3.011 -1.916 -23.085 1.00 55.03 109 TYR A CA 1
ATOM 894 C C . TYR A 1 109 ? 4.378 -1.247 -23.300 1.00 55.03 109 TYR A C 1
ATOM 896 O O . TYR A 1 109 ? 5.011 -0.836 -22.325 1.00 55.03 109 TYR A O 1
ATOM 904 N N . PRO A 1 110 ? 4.851 -1.117 -24.553 1.00 50.53 110 PRO A N 1
ATOM 905 C CA . PRO A 1 110 ? 6.113 -0.455 -24.847 1.00 50.53 110 PRO A CA 1
ATOM 906 C C . PRO A 1 110 ? 5.965 1.054 -24.623 1.00 50.53 110 PRO A C 1
ATOM 908 O O . PRO A 1 110 ? 5.287 1.732 -25.392 1.00 50.53 110 PRO A O 1
ATOM 911 N N . PHE A 1 111 ? 6.611 1.581 -23.587 1.00 57.00 111 PHE A N 1
ATOM 912 C CA . PHE A 1 111 ? 6.742 3.019 -23.363 1.00 57.00 111 PHE A CA 1
ATOM 913 C C . PHE A 1 111 ? 8.220 3.407 -23.343 1.00 57.00 111 PHE A C 1
ATOM 915 O O . PHE A 1 111 ? 9.062 2.656 -22.850 1.00 57.00 111 PHE A O 1
ATOM 922 N N . VAL A 1 112 ? 8.519 4.581 -23.897 1.00 54.53 112 VAL A N 1
ATOM 923 C CA . VAL A 1 112 ? 9.843 5.210 -23.847 1.00 54.53 112 VAL A CA 1
ATOM 924 C C . VAL A 1 112 ? 9.871 6.126 -22.625 1.00 54.53 112 VAL A C 1
ATOM 926 O O . VAL A 1 112 ? 8.900 6.827 -22.359 1.00 54.53 112 VAL A O 1
ATOM 929 N N . GLU A 1 113 ? 10.974 6.109 -21.879 1.00 51.84 113 GLU A N 1
ATOM 930 C CA . GLU A 1 113 ? 11.146 6.708 -20.540 1.00 51.84 113 GLU A CA 1
ATOM 931 C C . GLU A 1 113 ? 10.959 8.249 -20.460 1.00 51.84 113 GLU A C 1
ATOM 933 O O . GLU A 1 113 ? 11.044 8.830 -19.376 1.00 51.84 113 GLU A O 1
ATOM 938 N N . ASP A 1 114 ? 10.695 8.918 -21.587 1.00 50.03 114 ASP A N 1
ATOM 939 C CA . ASP A 1 114 ? 10.627 10.382 -21.711 1.00 50.03 114 ASP A CA 1
ATOM 940 C C . ASP A 1 114 ? 9.266 11.009 -21.357 1.00 50.03 114 ASP A C 1
ATOM 942 O O . ASP A 1 114 ? 9.164 12.237 -21.278 1.00 50.03 114 ASP A O 1
ATOM 946 N N . ASP A 1 115 ? 8.230 10.219 -21.061 1.00 53.41 115 ASP A N 1
ATOM 947 C CA . ASP A 1 115 ? 6.991 10.767 -20.498 1.00 53.41 115 ASP A CA 1
ATOM 948 C C . ASP A 1 115 ? 7.214 11.122 -19.014 1.00 53.41 115 ASP A C 1
ATOM 950 O O . ASP A 1 115 ? 7.096 10.297 -18.108 1.00 53.41 115 ASP A O 1
ATOM 954 N N . TYR A 1 116 ? 7.580 12.385 -18.766 1.00 45.81 116 TYR A N 1
ATOM 955 C CA . TYR A 1 116 ? 8.009 12.952 -17.475 1.00 45.81 116 TYR A CA 1
ATOM 956 C C . TYR A 1 116 ? 7.037 12.740 -16.291 1.00 45.81 116 TYR A C 1
ATOM 958 O O . TYR A 1 116 ? 7.458 12.850 -15.140 1.00 45.81 116 TYR A O 1
ATOM 966 N N . GLU A 1 117 ? 5.766 12.404 -16.536 1.00 49.34 117 GLU A N 1
ATOM 967 C CA . GLU A 1 117 ? 4.787 12.053 -15.491 1.00 49.34 117 GLU A CA 1
ATOM 968 C C . GLU A 1 117 ? 4.714 10.536 -15.190 1.00 49.34 117 GLU A C 1
ATOM 970 O O . GLU A 1 117 ? 4.058 10.119 -14.233 1.00 49.34 117 GLU A O 1
ATOM 975 N N . GLU A 1 118 ? 5.396 9.684 -15.965 1.00 52.69 118 GLU A N 1
ATOM 976 C CA . GLU A 1 118 ? 5.253 8.223 -15.916 1.00 52.69 118 GLU A CA 1
ATOM 977 C C . GLU A 1 118 ? 6.419 7.461 -15.277 1.00 52.69 118 GLU A C 1
ATOM 979 O O . GLU A 1 118 ? 6.226 6.297 -14.929 1.00 52.69 118 GLU A O 1
ATOM 984 N N . LYS A 1 119 ? 7.582 8.082 -15.021 1.00 49.50 119 LYS A N 1
ATOM 985 C CA . LYS A 1 119 ? 8.733 7.402 -14.378 1.00 49.50 119 LYS A CA 1
ATOM 986 C C . LYS A 1 119 ? 8.357 6.684 -13.075 1.00 49.50 119 LYS A C 1
ATOM 988 O O . LYS A 1 119 ? 8.734 5.537 -12.857 1.00 49.50 119 LYS A O 1
ATOM 993 N N . ILE A 1 120 ? 7.489 7.300 -12.268 1.00 51.94 120 ILE A N 1
ATOM 994 C CA . ILE A 1 120 ? 6.976 6.739 -11.007 1.00 51.94 120 ILE A CA 1
ATOM 995 C C . ILE A 1 120 ? 6.162 5.442 -11.229 1.00 51.94 120 ILE A C 1
ATOM 997 O O . ILE A 1 120 ? 6.020 4.655 -10.296 1.00 51.94 120 ILE A O 1
ATOM 1001 N N . LYS A 1 121 ? 5.625 5.178 -12.430 1.00 61.31 121 LYS A N 1
ATOM 1002 C CA . LYS A 1 121 ? 4.806 3.985 -12.747 1.00 61.31 121 LYS A CA 1
ATOM 1003 C C . LYS A 1 121 ? 5.622 2.757 -13.184 1.00 61.31 121 LYS A C 1
ATOM 1005 O O . LYS A 1 121 ? 5.063 1.659 -13.203 1.00 61.31 121 LYS A O 1
ATOM 1010 N N . PHE A 1 122 ? 6.899 2.932 -13.529 1.00 72.19 122 PHE A N 1
ATOM 1011 C CA . PHE A 1 122 ? 7.817 1.839 -13.896 1.00 72.19 122 PHE A CA 1
ATOM 1012 C C . PHE A 1 122 ? 8.666 1.357 -12.723 1.00 72.19 122 PHE A C 1
ATOM 1014 O O . PHE A 1 122 ? 9.307 0.307 -12.799 1.00 72.19 122 PHE A O 1
ATOM 1021 N N . GLU A 1 123 ? 8.674 2.128 -11.638 1.00 83.31 123 GLU A N 1
ATOM 1022 C CA . GLU A 1 123 ? 9.377 1.768 -10.426 1.00 83.31 123 GLU A CA 1
ATOM 1023 C C . GLU A 1 123 ? 8.438 1.120 -9.405 1.00 83.31 123 GLU A C 1
ATOM 1025 O O . GLU A 1 123 ? 7.275 1.489 -9.227 1.00 83.31 123 GLU A O 1
ATOM 1030 N N . PHE A 1 124 ? 8.992 0.149 -8.699 1.00 81.62 124 PHE A N 1
ATOM 1031 C CA . PHE A 1 124 ? 8.321 -0.732 -7.770 1.00 81.62 124 PHE A CA 1
ATOM 1032 C C . PHE A 1 124 ? 9.009 -0.649 -6.412 1.00 81.62 124 PHE A C 1
ATOM 1034 O O . PHE A 1 124 ? 10.238 -0.539 -6.286 1.00 81.62 124 PHE A O 1
ATOM 1041 N N . THR A 1 125 ? 8.204 -0.732 -5.362 1.00 83.81 125 THR A N 1
ATOM 1042 C CA . THR A 1 125 ? 8.697 -0.896 -3.994 1.00 83.81 125 THR A CA 1
ATOM 1043 C C . THR A 1 125 ? 9.230 -2.318 -3.780 1.00 83.81 125 THR A C 1
ATOM 1045 O O . THR A 1 125 ? 8.942 -3.243 -4.544 1.00 83.81 125 THR A O 1
ATOM 1048 N N . LYS A 1 126 ? 9.982 -2.540 -2.694 1.00 83.69 126 LYS A N 1
ATOM 1049 C CA . LYS A 1 126 ? 10.492 -3.880 -2.337 1.00 83.69 126 LYS A CA 1
ATOM 1050 C C . LYS A 1 126 ? 9.384 -4.935 -2.221 1.00 83.69 126 LYS A C 1
ATOM 1052 O O . LYS A 1 126 ? 9.594 -6.084 -2.592 1.00 83.69 126 LYS A O 1
ATOM 1057 N N . GLN A 1 127 ? 8.223 -4.547 -1.703 1.00 79.00 127 GLN A N 1
ATOM 1058 C CA . GLN A 1 127 ? 7.087 -5.454 -1.561 1.00 79.00 127 GLN A CA 1
ATOM 1059 C C . GLN A 1 127 ? 6.386 -5.701 -2.885 1.00 79.00 127 GLN A C 1
ATOM 1061 O O . GLN A 1 127 ? 6.051 -6.836 -3.153 1.00 79.00 127 GLN A O 1
ATOM 1066 N N . GLU A 1 128 ? 6.210 -4.692 -3.742 1.00 81.75 128 GLU A N 1
ATOM 1067 C CA . GLU A 1 128 ? 5.603 -4.920 -5.061 1.00 81.75 128 GLU A CA 1
ATOM 1068 C C . GLU A 1 128 ? 6.448 -5.857 -5.924 1.00 81.75 128 GLU A C 1
ATOM 1070 O O . GLU A 1 128 ? 5.898 -6.662 -6.665 1.00 81.75 128 GLU A O 1
ATOM 1075 N N . LYS A 1 129 ? 7.777 -5.814 -5.765 1.00 86.00 129 LYS A N 1
ATOM 1076 C CA . LYS A 1 129 ? 8.680 -6.837 -6.305 1.00 86.00 129 LYS A CA 1
ATOM 1077 C C . LYS A 1 129 ? 8.435 -8.220 -5.685 1.00 86.00 129 LYS A C 1
ATOM 1079 O O . LYS A 1 129 ? 8.529 -9.219 -6.386 1.00 86.00 129 LYS A O 1
ATOM 1084 N N . SER A 1 130 ? 8.162 -8.293 -4.383 1.00 84.75 130 SER A N 1
ATOM 1085 C CA . SER A 1 130 ? 7.871 -9.554 -3.684 1.00 84.75 130 SER A CA 1
ATOM 1086 C C . SER A 1 130 ? 6.493 -10.136 -4.025 1.00 84.75 130 SER A C 1
ATOM 1088 O O . SER A 1 130 ? 6.346 -11.353 -4.031 1.00 84.75 130 SER A O 1
ATOM 1090 N N . ASP A 1 131 ? 5.506 -9.279 -4.282 1.00 81.94 131 ASP A N 1
ATOM 1091 C CA . ASP A 1 131 ? 4.118 -9.626 -4.617 1.00 81.94 131 ASP A CA 1
ATOM 1092 C C . ASP A 1 131 ? 3.919 -9.800 -6.130 1.00 81.94 131 ASP A C 1
ATOM 1094 O O . ASP A 1 131 ? 2.814 -10.083 -6.597 1.00 81.94 131 ASP A O 1
ATOM 1098 N N . ALA A 1 132 ? 4.980 -9.587 -6.909 1.00 84.12 132 ALA A N 1
ATOM 1099 C CA . ALA A 1 132 ? 4.964 -9.714 -8.350 1.00 84.12 132 ALA A CA 1
ATOM 1100 C C . ALA A 1 132 ? 4.525 -11.129 -8.777 1.00 84.12 132 ALA A C 1
ATOM 1102 O O . ALA A 1 132 ? 4.934 -12.118 -8.160 1.00 84.12 132 ALA A O 1
ATOM 1103 N N . PRO A 1 133 ? 3.726 -11.255 -9.853 1.00 83.19 133 PRO A N 1
ATOM 1104 C CA . PRO A 1 133 ? 3.375 -12.541 -10.430 1.00 83.19 133 PRO A CA 1
ATOM 1105 C C . PRO A 1 133 ? 4.601 -13.416 -10.694 1.00 83.19 133 PRO A C 1
ATOM 1107 O O . PRO A 1 133 ? 5.623 -12.942 -11.185 1.00 83.19 133 PRO A O 1
ATOM 1110 N N . SER A 1 134 ? 4.462 -14.722 -10.466 1.00 85.94 134 SER A N 1
ATOM 1111 C CA . SER A 1 134 ? 5.561 -15.690 -10.586 1.00 85.94 134 SER A CA 1
ATOM 1112 C C . SER A 1 134 ? 6.149 -15.830 -11.996 1.00 85.94 134 SER A C 1
ATOM 1114 O O . SER A 1 134 ? 7.165 -16.497 -12.166 1.00 85.94 134 SER A O 1
ATOM 1116 N N . TRP A 1 135 ? 5.503 -15.262 -13.019 1.00 87.12 135 TRP A N 1
ATOM 1117 C CA . TRP A 1 135 ? 6.029 -15.242 -14.384 1.00 87.12 135 TRP A CA 1
ATOM 1118 C C . TRP A 1 135 ? 7.096 -14.157 -14.593 1.00 87.12 135 TRP A C 1
ATOM 1120 O O . TRP A 1 135 ? 7.889 -14.277 -15.527 1.00 87.12 135 TRP A O 1
ATOM 1130 N N . ILE A 1 136 ? 7.161 -13.140 -13.725 1.00 88.00 136 ILE A N 1
ATOM 1131 C CA . ILE A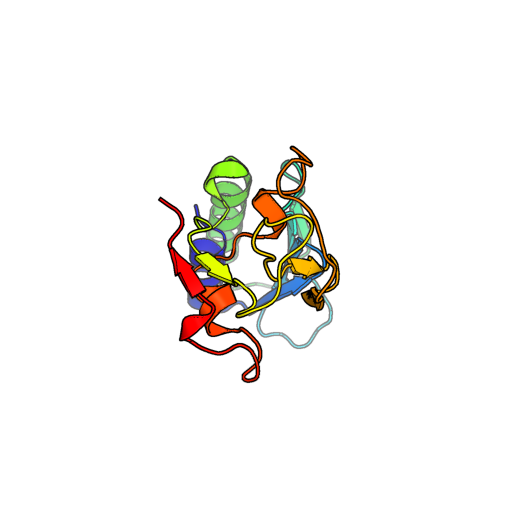 1 136 ? 8.221 -12.128 -13.750 1.00 88.00 136 ILE A CA 1
ATOM 1132 C C . ILE A 1 136 ? 9.472 -12.746 -13.135 1.00 88.00 136 ILE A C 1
ATOM 1134 O O . ILE A 1 136 ? 9.499 -13.070 -11.946 1.00 88.00 136 ILE A O 1
ATOM 1138 N N . GLN A 1 137 ? 10.512 -12.917 -13.945 1.00 88.38 137 GLN A N 1
ATOM 1139 C CA . GLN A 1 137 ? 11.706 -13.620 -13.496 1.00 88.38 137 GLN A CA 1
ATOM 1140 C C . GLN A 1 137 ? 12.592 -12.733 -12.601 1.00 88.38 137 GLN A C 1
ATOM 1142 O O . GLN A 1 137 ? 12.622 -11.509 -12.774 1.00 88.38 137 GLN A O 1
ATOM 1147 N N . PRO A 1 138 ? 13.337 -13.312 -11.640 1.00 88.25 138 PRO A N 1
ATOM 1148 C CA . PRO A 1 138 ? 14.215 -12.561 -10.741 1.00 88.25 138 PRO A CA 1
ATOM 1149 C C . PRO A 1 138 ? 15.220 -11.643 -11.453 1.00 88.25 138 PRO A C 1
ATOM 1151 O O . PRO A 1 138 ? 15.490 -10.545 -10.967 1.00 88.25 138 PRO A O 1
ATOM 1154 N N . GLU A 1 139 ? 15.747 -12.072 -12.598 1.00 89.88 139 GLU A N 1
ATOM 1155 C CA . GLU A 1 139 ? 16.740 -11.357 -13.402 1.00 89.88 139 GLU A CA 1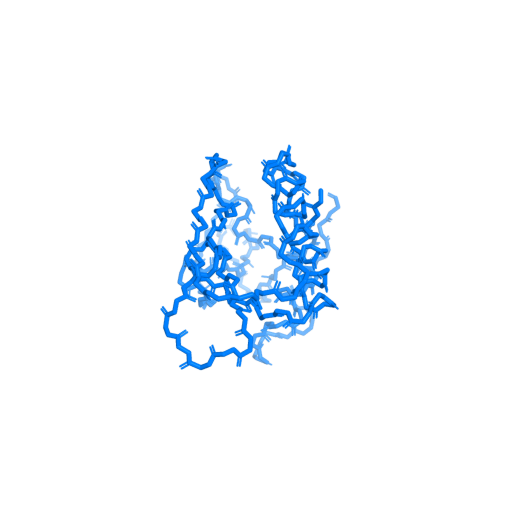
ATOM 1156 C C . GLU A 1 139 ? 16.182 -10.152 -14.166 1.00 89.88 139 GLU A C 1
ATOM 1158 O O . GLU A 1 139 ? 16.955 -9.343 -14.671 1.00 89.88 139 GLU A O 1
ATOM 1163 N N . TRP A 1 140 ? 14.856 -9.991 -14.216 1.00 90.38 140 TRP A N 1
ATOM 1164 C CA . TRP A 1 140 ? 14.229 -8.810 -14.811 1.00 90.38 140 TRP A CA 1
ATOM 1165 C C . TRP A 1 140 ? 14.381 -7.595 -13.887 1.00 90.38 140 TRP A C 1
ATOM 1167 O O . TRP A 1 140 ? 14.322 -6.458 -14.341 1.00 90.38 140 TRP A O 1
ATOM 1177 N N . TRP A 1 141 ? 14.576 -7.808 -12.583 1.00 91.31 141 TRP A N 1
ATOM 1178 C CA . TRP A 1 141 ? 14.601 -6.732 -11.596 1.00 91.31 141 TRP A CA 1
ATOM 1179 C C . TRP A 1 141 ? 15.959 -6.037 -11.506 1.00 91.31 141 TRP A C 1
ATOM 1181 O O . TRP A 1 141 ? 16.950 -6.628 -11.079 1.00 91.31 141 TRP A O 1
ATOM 1191 N N . GLU A 1 142 ? 15.963 -4.735 -11.757 1.00 91.44 142 GLU A N 1
ATOM 1192 C CA . GLU A 1 142 ? 17.111 -3.848 -11.587 1.00 91.44 142 GLU A CA 1
ATOM 1193 C C . GLU A 1 142 ? 16.862 -2.883 -10.421 1.00 91.44 142 GLU A C 1
ATOM 1195 O O . GLU A 1 142 ? 15.736 -2.421 -10.236 1.00 91.44 142 GLU A O 1
ATOM 1200 N N . GLU A 1 143 ? 17.893 -2.576 -9.627 1.00 88.25 143 GLU A N 1
ATOM 1201 C CA . GLU A 1 143 ? 17.815 -1.549 -8.580 1.00 88.25 143 GLU A CA 1
ATOM 1202 C C . GLU A 1 143 ? 18.110 -0.165 -9.177 1.00 88.25 143 GLU A C 1
ATOM 1204 O O . GLU A 1 143 ? 19.130 0.029 -9.844 1.00 88.25 143 GLU A O 1
ATOM 1209 N N . VAL A 1 144 ? 17.208 0.786 -8.947 1.00 82.12 144 VAL A N 1
AT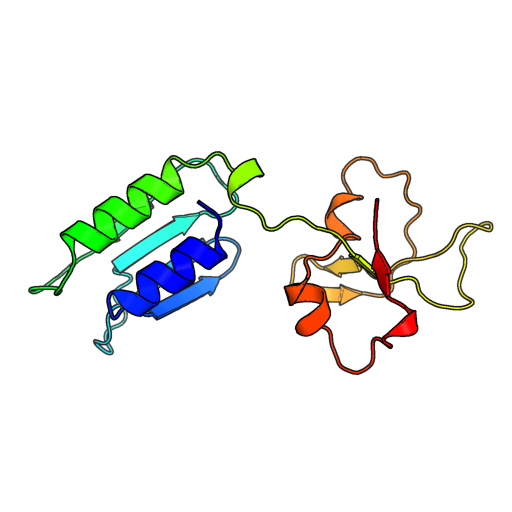OM 1210 C CA . VAL A 1 144 ? 17.337 2.185 -9.365 1.00 82.12 144 VAL A CA 1
ATOM 1211 C C . VAL A 1 144 ? 18.149 2.926 -8.301 1.00 82.12 144 VAL A C 1
ATOM 1213 O O . VAL A 1 144 ? 17.878 2.789 -7.106 1.00 82.12 144 VAL A O 1
ATOM 1216 N N . LYS A 1 145 ? 19.192 3.641 -8.736 1.00 63.12 145 LYS A N 1
ATOM 1217 C CA . LYS A 1 145 ? 20.137 4.362 -7.869 1.00 63.12 145 LYS A CA 1
ATOM 1218 C C . LYS A 1 145 ? 19.712 5.797 -7.613 1.00 63.12 145 LYS A C 1
ATOM 1220 O O . LYS A 1 145 ? 19.243 6.435 -8.577 1.00 63.12 145 LYS A O 1
#

Foldseek 3Di:
DAQVVLQVQLVVQQWHWDDDLQWTFIGHPDPDPDGQWIDGLPDQQDIDGDDDDDDRCNVVNVVSRVVLNPDDSVRHYADFWKFFWDPPDDDPPHTATWFQDSVRDIDRDGDDCPPVVCVVRRTDHPVCVVVPPPVRDPVRIDTDD

Organism: NCBI:txid348151

Nearest PDB structures (foldseek):
  4arr-assembly2_B  TM=5.658E-01  e=2.170E+00  Drosophila melanogaster
  2ehb-assembly1_D  TM=5.470E-01  e=3.782E+00  Arabidopsis thaliana
  4lxr-assembly1_A  TM=5.181E-01  e=6.594E+00  Drosophila melanogaster
  6ews-assembly1_A  TM=4.121E-01  e=4.842E+00  Xenorhabdus stockiae

Sequence (145 aa):
MKTRELEARVKNLGFYVKNHDGDLFIRSNFDCFVWFARVSTNLLNEMSMSGGEQITNETELFDLIVEYARTPLAEREEPKKYRARIPEISYLGEPLFLRKSIIGEFDTYPFVEDDYEEKIKFEFTKQEKSDAPSWIQPEWWEEVK

Solvent-accessible surface area (backbone atoms only — not comparable to full-atom values): 8745 Å² total; per-residue (Å²): 85,37,56,67,57,50,52,52,53,42,44,75,60,60,33,47,76,45,81,56,98,55,29,42,39,32,28,62,85,60,97,58,98,63,59,36,32,42,38,47,71,79,56,86,70,50,72,50,75,51,88,78,78,93,62,76,60,50,67,65,50,50,53,52,50,52,53,40,54,69,33,55,66,87,57,28,55,73,71,59,37,30,32,37,41,49,80,98,45,61,60,98,86,40,78,28,50,41,30,58,43,98,86,72,47,81,41,89,61,91,62,71,86,79,51,84,88,47,60,75,45,37,41,30,31,76,59,56,63,70,70,46,62,87,84,65,55,79,86,28,57,41,76,64,130